Protein AF-A0A964LSF9-F1 (afdb_monomer_lite)

Secondary structure (DSSP, 8-state):
----GGGG--SEE-HHHHHHHHTS-HHHHHHHHHHHHHHHHHTT-SEE-HHHHHHHHHHH--

Sequence (62 aa):
VPRDAKSNATLEWEAAALARVDKAPSFVQLMIIKNSEAAARANGSNFVTVKLLDELQAKQGK

Radius of gyration: 10.97 Å; chains: 1; bounding box: 31×23×27 Å

Foldseek 3Di:
DPPQLVVQAPAAEDPVLSVVLRPDPPVVSNVLRVVQCVQCVVVVHSYRYPVSSVVVVVVVVD

pLDDT: mean 83.87, std 15.2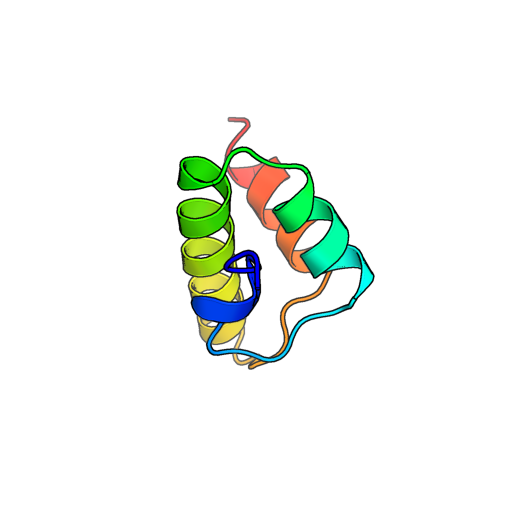4, range [36.47, 94.44]

Structure (mmCIF, N/CA/C/O backbone):
data_AF-A0A964LSF9-F1
#
_entry.id   AF-A0A964LSF9-F1
#
loop_
_atom_site.group_PDB
_atom_site.id
_atom_site.type_symbol
_atom_site.label_atom_id
_atom_site.label_alt_id
_atom_site.label_comp_id
_atom_site.label_asym_id
_atom_site.label_entity_id
_atom_site.label_seq_id
_atom_site.pdbx_PDB_ins_code
_atom_site.Cartn_x
_atom_site.Cartn_y
_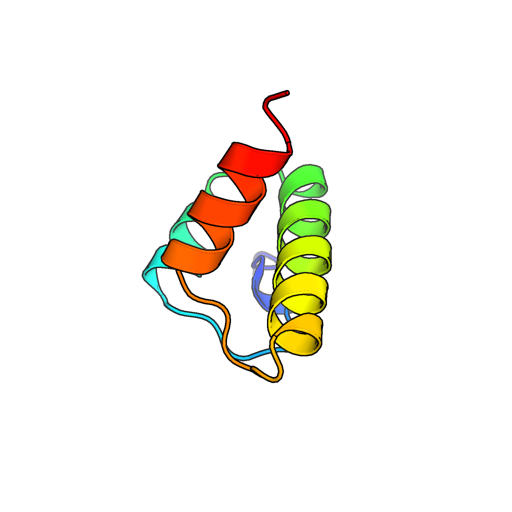atom_site.Cartn_z
_atom_site.occupancy
_atom_site.B_iso_or_equiv
_atom_site.auth_seq_id
_atom_site.auth_comp_id
_atom_site.auth_asym_id
_atom_site.auth_atom_id
_atom_site.pdbx_PDB_model_num
ATOM 1 N N . VAL A 1 1 ? 21.201 -9.044 -10.653 1.00 36.47 1 VAL A N 1
ATOM 2 C CA . VAL A 1 1 ? 19.819 -9.253 -10.166 1.00 36.47 1 VAL A CA 1
ATOM 3 C C . VAL A 1 1 ? 19.030 -7.974 -10.401 1.00 36.47 1 VAL A C 1
ATOM 5 O O . VAL A 1 1 ? 19.554 -6.920 -10.045 1.00 36.47 1 VAL A O 1
ATOM 8 N N . PRO A 1 2 ? 17.875 -8.010 -11.090 1.00 40.53 2 PRO A N 1
ATOM 9 C CA . PRO A 1 2 ? 17.027 -6.830 -11.243 1.00 40.53 2 PRO A CA 1
ATOM 10 C C . PRO A 1 2 ? 16.613 -6.355 -9.849 1.00 40.53 2 PRO A C 1
ATOM 12 O O . PRO A 1 2 ? 16.365 -7.170 -8.967 1.00 40.53 2 PRO A O 1
ATOM 15 N N . ARG A 1 3 ? 16.627 -5.043 -9.615 1.00 45.44 3 ARG A N 1
ATOM 16 C CA . ARG A 1 3 ? 16.211 -4.454 -8.339 1.00 45.44 3 ARG A CA 1
ATOM 17 C C . ARG A 1 3 ? 14.689 -4.547 -8.251 1.00 45.44 3 ARG A C 1
ATOM 19 O O . ARG A 1 3 ? 13.999 -3.635 -8.691 1.00 45.44 3 ARG A O 1
ATOM 26 N N . ASP A 1 4 ? 14.199 -5.675 -7.747 1.00 52.69 4 ASP A N 1
ATOM 27 C CA . ASP A 1 4 ? 12.778 -5.948 -7.540 1.00 52.69 4 ASP A CA 1
ATOM 28 C C . ASP A 1 4 ? 12.132 -4.833 -6.702 1.00 52.69 4 ASP A C 1
ATOM 30 O O . ASP A 1 4 ? 12.769 -4.292 -5.788 1.00 52.69 4 ASP A O 1
ATOM 34 N N . ALA A 1 5 ? 10.849 -4.546 -6.951 1.00 51.19 5 ALA A N 1
ATOM 35 C CA . ALA A 1 5 ? 10.007 -3.627 -6.173 1.00 51.19 5 ALA A CA 1
ATOM 36 C C . ALA A 1 5 ? 10.133 -3.824 -4.643 1.00 51.19 5 ALA A C 1
ATOM 38 O O . ALA A 1 5 ? 10.005 -2.875 -3.870 1.00 51.19 5 ALA A O 1
ATOM 39 N N . LYS A 1 6 ? 10.482 -5.046 -4.211 1.00 54.53 6 LYS A N 1
ATOM 40 C CA . LYS A 1 6 ? 10.833 -5.412 -2.828 1.00 54.53 6 LYS A CA 1
ATOM 41 C C . LYS A 1 6 ? 11.901 -4.532 -2.183 1.00 54.53 6 LYS A C 1
ATOM 43 O O . LYS A 1 6 ? 11.870 -4.370 -0.973 1.00 54.53 6 LYS A O 1
ATOM 48 N N . SER A 1 7 ? 12.829 -3.962 -2.951 1.00 59.12 7 SER A N 1
ATOM 49 C CA . SER A 1 7 ? 13.990 -3.248 -2.396 1.00 59.12 7 SER A CA 1
ATOM 50 C C . SER A 1 7 ? 13.612 -2.011 -1.571 1.00 59.12 7 SER A C 1
ATOM 52 O O . SER A 1 7 ? 14.430 -1.543 -0.787 1.00 59.12 7 SER A O 1
ATOM 54 N N . ASN A 1 8 ? 12.397 -1.475 -1.752 1.00 71.88 8 ASN A N 1
ATOM 55 C CA . ASN A 1 8 ? 11.923 -0.281 -1.045 1.00 71.88 8 ASN A CA 1
ATOM 56 C C . ASN A 1 8 ? 10.729 -0.544 -0.115 1.00 71.88 8 ASN A C 1
ATOM 58 O O . ASN A 1 8 ? 10.283 0.387 0.553 1.00 71.88 8 ASN A O 1
ATOM 62 N N . ALA A 1 9 ? 10.201 -1.772 -0.079 1.00 82.06 9 ALA A N 1
ATOM 63 C CA . ALA A 1 9 ? 9.151 -2.143 0.862 1.00 82.06 9 ALA A CA 1
ATOM 64 C C . ALA A 1 9 ? 9.770 -2.379 2.248 1.00 82.06 9 ALA A C 1
ATOM 66 O O . ALA A 1 9 ? 10.742 -3.119 2.387 1.00 82.06 9 ALA A O 1
ATOM 67 N N . THR A 1 10 ? 9.220 -1.721 3.265 1.00 87.75 10 THR A N 1
ATOM 68 C CA . THR A 1 10 ? 9.651 -1.812 4.668 1.00 87.75 10 THR A CA 1
ATOM 69 C C . THR A 1 10 ? 8.649 -2.545 5.557 1.00 87.75 10 THR A C 1
ATOM 71 O O . THR A 1 10 ? 8.965 -2.852 6.705 1.00 87.75 10 THR A O 1
ATOM 74 N N . LEU A 1 11 ? 7.442 -2.805 5.051 1.00 90.94 11 LEU A N 1
ATOM 75 C CA . LEU A 1 11 ? 6.422 -3.616 5.712 1.00 90.94 11 LEU A CA 1
ATOM 76 C C . LEU A 1 11 ? 6.323 -5.007 5.085 1.00 90.94 11 LEU A C 1
ATOM 78 O O . LEU A 1 11 ? 6.916 -5.275 4.043 1.00 90.94 11 LEU A O 1
ATOM 82 N N . GLU A 1 12 ? 5.541 -5.880 5.715 1.00 91.88 12 GLU A N 1
ATOM 83 C CA . GLU A 1 12 ? 5.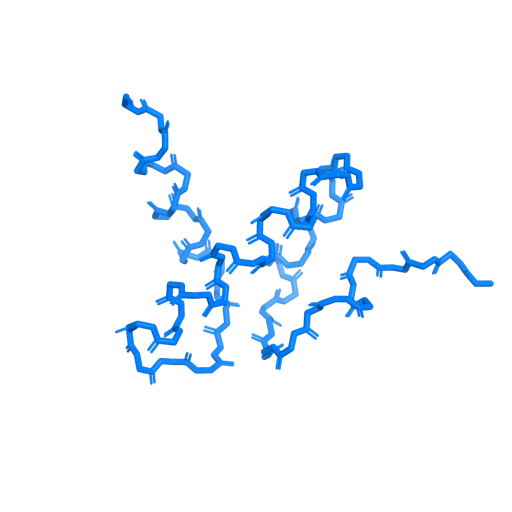152 -7.161 5.130 1.00 91.88 12 GLU A CA 1
ATOM 84 C C . GLU A 1 12 ? 4.036 -6.940 4.104 1.00 91.88 12 GLU A C 1
ATOM 86 O O . GLU A 1 12 ? 3.158 -6.094 4.296 1.00 91.88 12 GLU A O 1
ATOM 91 N N . TRP A 1 13 ? 4.057 -7.691 3.005 1.00 93.62 13 TRP A N 1
ATOM 92 C CA . TRP A 1 13 ? 3.101 -7.525 1.910 1.00 93.62 13 TRP A CA 1
ATOM 93 C C . TRP A 1 13 ? 2.506 -8.854 1.477 1.00 93.62 13 TRP A C 1
ATOM 95 O O . TRP A 1 13 ? 3.189 -9.872 1.365 1.00 93.62 13 TRP A O 1
ATOM 105 N N . GLU A 1 14 ? 1.230 -8.812 1.124 1.00 93.44 14 GLU A N 1
ATOM 106 C CA . GLU A 1 14 ? 0.576 -9.909 0.436 1.00 93.44 14 GLU A CA 1
ATOM 107 C C . GLU A 1 14 ? 1.195 -10.117 -0.957 1.00 93.44 14 GLU A C 1
ATOM 109 O O . GLU A 1 14 ? 1.423 -9.163 -1.709 1.00 93.44 14 GLU A O 1
ATOM 114 N N . ALA A 1 15 ? 1.432 -11.374 -1.343 1.00 89.75 15 ALA A N 1
ATOM 115 C CA . ALA A 1 15 ? 2.050 -11.702 -2.630 1.00 89.75 15 ALA A CA 1
ATOM 116 C C . ALA A 1 15 ? 1.267 -11.119 -3.822 1.00 89.75 15 ALA A C 1
ATOM 118 O O . ALA A 1 15 ? 1.854 -10.587 -4.765 1.00 89.75 15 ALA A O 1
ATOM 119 N N . ALA A 1 16 ? -0.066 -11.151 -3.751 1.00 90.31 16 ALA A N 1
ATOM 120 C CA . ALA A 1 16 ? -0.935 -10.568 -4.767 1.00 90.31 16 ALA A CA 1
ATOM 121 C C . ALA A 1 16 ? -0.869 -9.028 -4.803 1.00 90.31 16 ALA A C 1
ATOM 123 O O . ALA A 1 16 ? -1.022 -8.438 -5.874 1.00 90.31 16 ALA A O 1
ATOM 124 N N . ALA A 1 17 ? -0.596 -8.369 -3.671 1.00 91.25 17 ALA A N 1
ATOM 125 C CA . ALA A 1 17 ? -0.413 -6.920 -3.608 1.00 91.25 17 ALA A CA 1
ATOM 126 C C . ALA A 1 17 ? 0.907 -6.520 -4.281 1.00 91.25 17 ALA A C 1
ATOM 128 O O . ALA A 1 17 ? 0.918 -5.655 -5.157 1.00 91.25 17 ALA A O 1
ATOM 129 N N . LEU A 1 18 ? 1.997 -7.225 -3.960 1.00 89.50 18 LEU A N 1
ATOM 130 C CA . LEU A 1 18 ? 3.298 -7.037 -4.612 1.00 89.50 18 LEU A CA 1
ATOM 131 C C . LEU A 1 18 ? 3.231 -7.272 -6.124 1.00 89.50 18 LEU A C 1
ATOM 133 O O . LEU A 1 18 ? 3.779 -6.478 -6.882 1.00 89.50 18 LEU A O 1
ATOM 137 N N . ALA A 1 19 ? 2.504 -8.296 -6.580 1.00 90.62 19 ALA A N 1
ATOM 138 C CA . ALA A 1 19 ? 2.335 -8.568 -8.009 1.00 90.62 19 ALA A CA 1
ATOM 139 C C . ALA A 1 19 ? 1.644 -7.420 -8.771 1.00 90.62 19 ALA A C 1
ATOM 141 O O . ALA A 1 19 ? 1.847 -7.261 -9.973 1.00 90.62 19 ALA A O 1
ATOM 142 N N . ARG A 1 20 ? 0.814 -6.608 -8.101 1.00 89.81 20 ARG A N 1
ATOM 143 C CA . ARG A 1 20 ? 0.220 -5.404 -8.705 1.00 89.81 20 ARG A CA 1
ATOM 144 C C . ARG A 1 20 ? 1.213 -4.254 -8.769 1.00 89.81 20 ARG A C 1
ATOM 146 O O . ARG A 1 20 ? 1.237 -3.548 -9.772 1.00 89.81 20 ARG A O 1
ATOM 153 N N . VAL A 1 21 ? 2.025 -4.088 -7.725 1.00 89.25 21 VAL A N 1
ATOM 154 C CA . VAL A 1 21 ? 3.113 -3.103 -7.714 1.00 89.25 21 VAL A CA 1
ATOM 155 C C . VAL A 1 21 ? 4.085 -3.404 -8.849 1.00 89.25 21 VAL A C 1
ATOM 157 O O . VAL A 1 21 ? 4.385 -2.513 -9.627 1.00 89.25 21 VAL A O 1
ATOM 160 N N . ASP A 1 22 ? 4.493 -4.659 -9.015 1.00 89.06 22 ASP A N 1
ATOM 161 C CA . ASP A 1 22 ? 5.482 -5.062 -10.022 1.00 89.06 22 ASP A CA 1
ATOM 162 C C . ASP A 1 22 ? 5.048 -4.764 -11.472 1.00 89.06 22 ASP A C 1
ATOM 164 O O . ASP A 1 22 ? 5.870 -4.463 -12.333 1.00 89.06 22 ASP A O 1
ATOM 168 N N . LYS A 1 23 ? 3.734 -4.746 -11.736 1.00 89.81 23 LYS A N 1
ATOM 169 C CA . LYS A 1 23 ? 3.167 -4.366 -13.043 1.00 89.81 23 LYS A CA 1
ATOM 170 C C . LYS A 1 23 ? 3.254 -2.868 -13.344 1.00 89.81 23 LYS A C 1
ATOM 172 O O . LYS A 1 23 ? 3.099 -2.475 -14.500 1.00 89.81 23 LYS A O 1
ATOM 177 N N . ALA A 1 24 ? 3.428 -2.023 -12.330 1.00 86.75 24 ALA A N 1
ATOM 178 C CA . ALA A 1 24 ? 3.512 -0.580 -12.509 1.00 86.75 24 ALA A CA 1
ATOM 179 C C . ALA A 1 24 ? 4.933 -0.156 -12.934 1.00 86.75 24 ALA A C 1
ATOM 181 O O . ALA A 1 24 ? 5.905 -0.828 -12.591 1.00 86.75 24 ALA A O 1
ATOM 182 N N . PRO A 1 25 ? 5.106 0.982 -13.629 1.00 88.31 25 PRO A N 1
ATOM 183 C CA . PRO A 1 25 ? 6.433 1.527 -13.920 1.00 88.31 25 PRO A CA 1
ATOM 184 C C . PRO A 1 25 ? 7.211 1.850 -12.638 1.00 88.31 25 PRO A C 1
ATOM 186 O O . PRO A 1 25 ? 6.618 2.315 -11.668 1.00 88.31 25 PRO A O 1
ATOM 189 N N . SER A 1 26 ? 8.539 1.695 -12.635 1.00 83.94 26 SER A N 1
ATOM 190 C CA . SER A 1 26 ? 9.381 1.778 -11.424 1.00 83.94 26 SER A CA 1
ATOM 191 C C . SER A 1 26 ? 9.163 3.035 -10.567 1.00 83.94 26 SER A C 1
ATOM 193 O O . SER A 1 26 ? 9.135 2.950 -9.342 1.00 83.94 26 SER A O 1
ATOM 195 N N . PHE A 1 27 ? 8.956 4.203 -11.184 1.00 82.94 27 PHE A N 1
ATOM 196 C CA . PHE A 1 27 ? 8.661 5.445 -10.455 1.00 82.94 27 PHE A CA 1
ATOM 197 C C . PHE A 1 27 ? 7.310 5.392 -9.720 1.00 82.94 27 PHE A C 1
ATOM 199 O O . PHE A 1 27 ? 7.185 5.856 -8.587 1.00 82.94 27 PHE A O 1
ATOM 206 N N . VAL A 1 28 ? 6.310 4.764 -10.340 1.00 88.00 28 VAL A N 1
ATOM 207 C CA . VAL A 1 28 ? 4.982 4.549 -9.757 1.00 88.00 28 VAL A CA 1
ATOM 208 C C . VAL A 1 28 ? 5.045 3.490 -8.657 1.00 88.00 28 VAL A C 1
ATOM 210 O O . VAL A 1 28 ? 4.393 3.655 -7.631 1.00 88.00 28 VAL A O 1
ATOM 213 N N . GLN A 1 29 ? 5.874 2.450 -8.809 1.00 90.38 29 GLN A N 1
ATOM 214 C CA . GLN A 1 29 ? 6.072 1.431 -7.768 1.00 90.38 29 GLN A CA 1
ATOM 215 C C . GLN A 1 29 ? 6.494 2.061 -6.437 1.00 90.38 29 GLN A C 1
ATOM 217 O O . GLN A 1 29 ? 5.896 1.774 -5.402 1.00 90.38 29 GLN A O 1
ATOM 222 N N . LEU A 1 30 ? 7.472 2.974 -6.475 1.00 88.62 30 LEU A N 1
ATOM 223 C CA . LEU A 1 30 ? 7.942 3.711 -5.297 1.00 88.62 30 LEU A CA 1
ATOM 224 C C . LEU A 1 30 ? 6.810 4.496 -4.622 1.00 88.62 30 LEU A C 1
ATOM 226 O O . LEU A 1 30 ? 6.682 4.470 -3.397 1.00 88.62 30 LEU A O 1
ATOM 230 N N . MET A 1 31 ? 5.974 5.172 -5.416 1.00 89.38 31 MET A N 1
ATOM 231 C CA . MET A 1 31 ? 4.817 5.910 -4.903 1.00 89.38 31 MET A CA 1
ATOM 232 C C . MET A 1 31 ? 3.770 4.978 -4.285 1.00 89.38 31 MET A C 1
ATOM 234 O O . MET A 1 31 ? 3.286 5.260 -3.187 1.00 89.38 31 MET A O 1
ATOM 238 N N . ILE A 1 32 ? 3.446 3.860 -4.945 1.00 91.00 32 ILE A N 1
ATOM 239 C CA . ILE A 1 32 ? 2.482 2.878 -4.433 1.00 91.00 32 ILE A CA 1
ATOM 240 C C . ILE A 1 32 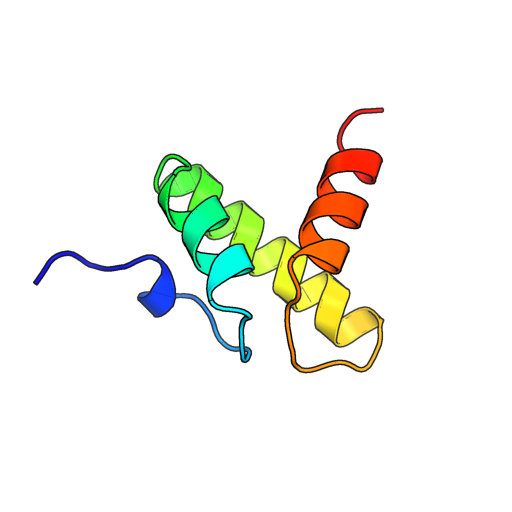? 2.978 2.304 -3.108 1.00 91.00 32 ILE A C 1
ATOM 242 O O . ILE A 1 32 ? 2.220 2.306 -2.141 1.00 91.00 32 ILE A O 1
ATOM 246 N N . ILE A 1 33 ? 4.238 1.865 -3.028 1.00 91.25 33 ILE A N 1
ATOM 247 C CA . ILE A 1 33 ? 4.814 1.289 -1.805 1.00 91.25 33 ILE A CA 1
ATOM 248 C C . ILE A 1 33 ? 4.723 2.289 -0.655 1.00 91.25 33 ILE A C 1
ATOM 250 O O . ILE A 1 33 ? 4.129 1.985 0.378 1.00 91.25 33 ILE A O 1
ATOM 254 N N . LYS A 1 34 ? 5.215 3.515 -0.856 1.00 91.88 34 LYS A N 1
ATOM 255 C CA . LYS A 1 34 ? 5.213 4.550 0.184 1.00 91.88 34 LYS A CA 1
ATOM 256 C C . LYS A 1 34 ? 3.803 4.860 0.694 1.00 91.88 34 LYS A C 1
ATOM 258 O O . LYS A 1 34 ? 3.589 4.915 1.905 1.00 91.88 34 LYS A O 1
ATOM 263 N N . ASN A 1 35 ? 2.844 5.049 -0.212 1.00 92.62 35 ASN A N 1
ATOM 264 C CA . ASN A 1 35 ? 1.467 5.384 0.159 1.00 92.62 35 ASN A CA 1
ATOM 265 C C . ASN A 1 35 ? 0.768 4.216 0.863 1.00 92.62 35 ASN A C 1
ATOM 267 O O . ASN A 1 35 ? 0.039 4.426 1.831 1.00 92.62 35 ASN A O 1
ATOM 271 N N . SER A 1 36 ? 1.023 2.991 0.409 1.00 93.50 36 SER A N 1
ATOM 272 C CA . SER A 1 36 ? 0.423 1.785 0.982 1.00 93.50 36 SER A CA 1
ATOM 273 C C . SER A 1 36 ? 0.944 1.504 2.378 1.00 93.50 36 SER A C 1
ATOM 275 O O . SER A 1 36 ? 0.162 1.227 3.280 1.00 93.50 36 SER A O 1
ATOM 277 N N . GLU A 1 37 ? 2.247 1.658 2.598 1.00 94.00 37 GLU A N 1
ATOM 278 C CA . GLU A 1 37 ? 2.828 1.477 3.926 1.00 94.00 37 GLU A CA 1
ATOM 279 C C . GLU A 1 37 ? 2.427 2.583 4.895 1.00 94.00 37 GLU A C 1
ATOM 281 O O . GLU A 1 37 ? 2.181 2.312 6.070 1.00 94.00 37 GLU A O 1
ATOM 286 N N . ALA A 1 38 ? 2.317 3.824 4.418 1.00 93.75 38 ALA A N 1
ATOM 287 C CA . ALA A 1 38 ? 1.785 4.917 5.222 1.00 93.75 38 ALA A CA 1
ATOM 288 C C . ALA A 1 38 ? 0.336 4.638 5.653 1.00 93.75 38 ALA A C 1
ATOM 290 O O . ALA A 1 38 ? -0.001 4.820 6.821 1.00 93.75 38 ALA A O 1
ATOM 291 N N . ALA A 1 39 ? -0.501 4.142 4.738 1.00 93.56 39 ALA A N 1
ATOM 292 C CA . ALA A 1 39 ? -1.885 3.789 5.035 1.00 93.56 39 ALA A CA 1
ATOM 293 C C . ALA A 1 39 ? -1.998 2.579 5.973 1.00 93.56 39 ALA A C 1
ATOM 295 O O . ALA A 1 39 ? -2.810 2.597 6.895 1.00 93.56 39 ALA A O 1
ATOM 296 N N . ALA A 1 40 ? -1.161 1.555 5.788 1.00 94.31 40 ALA A N 1
ATOM 297 C CA . ALA A 1 40 ? -1.120 0.396 6.674 1.00 94.31 40 ALA A CA 1
ATOM 298 C C . ALA A 1 40 ? -0.770 0.830 8.102 1.00 94.31 40 ALA A C 1
ATOM 300 O O . ALA A 1 40 ? -1.526 0.539 9.030 1.00 94.31 40 ALA A O 1
ATOM 301 N N . ARG A 1 41 ? 0.299 1.624 8.260 1.00 93.50 41 ARG A N 1
ATOM 302 C CA . ARG A 1 41 ? 0.712 2.173 9.560 1.00 93.50 41 ARG A CA 1
ATOM 303 C C . ARG A 1 41 ? -0.369 3.045 10.189 1.00 93.50 41 ARG A C 1
ATOM 305 O O . ARG A 1 41 ? -0.614 2.925 11.384 1.00 93.50 41 ARG A O 1
ATOM 312 N N . ALA A 1 42 ? -1.036 3.889 9.401 1.00 93.06 42 ALA A N 1
ATOM 313 C CA . ALA A 1 42 ? -2.139 4.722 9.884 1.00 93.06 42 ALA A CA 1
ATOM 314 C C . ALA A 1 42 ? -3.322 3.887 10.405 1.00 93.06 42 ALA A C 1
ATOM 316 O O . ALA A 1 42 ? -3.986 4.288 11.356 1.00 93.06 42 ALA A O 1
ATOM 317 N N . ASN A 1 43 ? -3.541 2.703 9.829 1.00 89.81 43 ASN A N 1
ATOM 318 C CA . ASN A 1 43 ? -4.545 1.739 10.275 1.00 89.81 43 ASN A CA 1
ATOM 319 C C . ASN A 1 43 ? -4.048 0.821 11.412 1.00 89.81 43 ASN A C 1
ATOM 321 O O . ASN A 1 43 ? -4.753 -0.114 11.788 1.00 89.81 43 ASN A O 1
ATOM 325 N N . GLY A 1 44 ? -2.840 1.044 11.944 1.00 94.31 44 GLY A N 1
ATOM 326 C CA . GLY A 1 44 ? -2.237 0.205 12.985 1.00 94.31 44 GLY A CA 1
ATOM 327 C C . GLY A 1 44 ? -1.768 -1.170 12.496 1.00 94.31 44 GLY A C 1
ATOM 328 O O . GLY A 1 44 ? -1.575 -2.073 13.306 1.00 94.31 44 GLY A O 1
ATOM 329 N N . SER A 1 45 ? -1.598 -1.346 11.182 1.00 92.69 45 SER A N 1
ATOM 330 C CA . SER A 1 45 ? -1.138 -2.588 10.560 1.00 92.69 45 SER A CA 1
ATOM 331 C C . SER A 1 45 ? 0.281 -2.444 10.009 1.00 92.69 45 SER A C 1
ATOM 333 O O . SER A 1 45 ? 0.619 -1.456 9.359 1.00 92.69 45 SER A O 1
ATOM 335 N N . ASN A 1 46 ? 1.090 -3.488 10.179 1.00 92.12 46 ASN A N 1
ATOM 336 C CA . ASN A 1 46 ? 2.394 -3.618 9.520 1.00 92.12 46 ASN A CA 1
ATOM 337 C C . ASN A 1 46 ? 2.337 -4.569 8.311 1.00 92.12 46 ASN A C 1
ATOM 339 O O . ASN A 1 46 ? 3.374 -5.018 7.828 1.00 92.12 46 ASN A O 1
ATOM 343 N N . PHE A 1 47 ? 1.125 -4.883 7.846 1.00 92.25 47 PHE A N 1
ATOM 344 C CA . PHE A 1 47 ? 0.863 -5.777 6.728 1.00 92.25 47 PHE A CA 1
ATOM 345 C C . PHE A 1 47 ? 0.030 -5.073 5.654 1.00 92.25 47 PHE A C 1
ATOM 347 O O . PHE A 1 47 ? -1.086 -4.610 5.920 1.00 92.25 47 PHE A O 1
ATOM 354 N N . VAL A 1 48 ? 0.574 -4.997 4.440 1.00 94.12 48 VAL A N 1
ATOM 355 C CA . VAL A 1 48 ? -0.081 -4.414 3.267 1.00 94.12 48 VAL A CA 1
ATOM 356 C C . VAL A 1 48 ? -0.819 -5.505 2.498 1.00 94.12 48 VAL A C 1
ATOM 358 O O . VAL A 1 48 ? -0.219 -6.451 1.987 1.00 94.12 48 VAL A O 1
ATOM 361 N N . THR A 1 49 ? -2.135 -5.345 2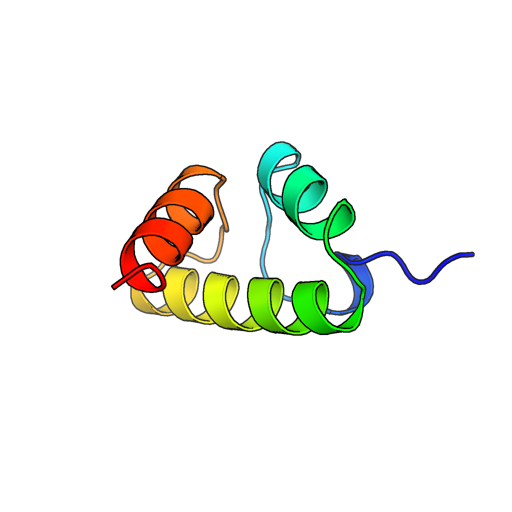.386 1.00 94.44 49 THR A N 1
ATOM 362 C CA . THR A 1 49 ? -3.024 -6.277 1.682 1.00 94.44 49 THR A CA 1
ATOM 363 C C . THR A 1 49 ? -3.454 -5.729 0.331 1.00 94.44 49 THR A C 1
ATOM 365 O O . THR A 1 49 ? -3.430 -4.520 0.089 1.00 94.44 49 THR A O 1
ATOM 368 N N . VAL A 1 50 ? -3.933 -6.617 -0.539 1.00 93.00 50 VAL A N 1
ATOM 369 C CA . VAL A 1 50 ? -4.559 -6.225 -1.810 1.00 93.00 50 VAL A CA 1
ATOM 370 C C . VAL A 1 50 ? -5.726 -5.263 -1.581 1.00 93.00 50 VAL A C 1
ATOM 372 O O . VAL A 1 50 ? -5.844 -4.259 -2.280 1.00 93.00 50 VAL A O 1
ATOM 375 N N . LYS A 1 51 ? -6.535 -5.526 -0.550 1.00 93.88 51 LYS A N 1
ATOM 376 C CA . LYS A 1 51 ? -7.674 -4.684 -0.175 1.00 93.88 51 LYS A CA 1
ATOM 377 C C . LYS A 1 51 ? -7.247 -3.250 0.145 1.00 93.88 51 LYS A C 1
ATOM 379 O O . LYS A 1 51 ? -7.900 -2.310 -0.295 1.00 93.88 51 LYS A O 1
ATOM 384 N N . LEU A 1 52 ? -6.136 -3.074 0.865 1.00 92.75 52 LEU A N 1
ATOM 385 C CA . LEU A 1 52 ? -5.604 -1.744 1.162 1.00 92.75 52 LEU A CA 1
ATOM 386 C C . LEU A 1 52 ? -5.202 -1.003 -0.123 1.00 92.75 52 LEU A C 1
ATOM 388 O O . LEU A 1 52 ? -5.457 0.193 -0.246 1.00 92.75 52 LEU A O 1
ATOM 392 N N . LEU A 1 53 ? -4.613 -1.706 -1.097 1.00 91.81 53 LEU A N 1
ATOM 393 C CA . LEU A 1 53 ? -4.305 -1.115 -2.403 1.00 91.81 53 LEU A CA 1
ATOM 394 C C . LEU A 1 53 ? -5.574 -0.682 -3.146 1.00 91.81 53 LEU A C 1
ATOM 396 O O . LEU A 1 53 ? -5.598 0.417 -3.698 1.00 91.81 53 LEU A O 1
ATOM 400 N N . ASP A 1 54 ? -6.618 -1.515 -3.140 1.00 92.00 54 ASP A N 1
ATOM 401 C CA . ASP A 1 54 ? -7.911 -1.199 -3.762 1.00 92.00 54 ASP A CA 1
ATOM 402 C C . ASP A 1 54 ? -8.546 0.051 -3.130 1.00 92.00 54 ASP A C 1
ATOM 404 O O . ASP A 1 54 ? -8.981 0.963 -3.835 1.00 92.00 54 ASP A O 1
ATOM 408 N N . GLU A 1 55 ? -8.528 0.148 -1.798 1.00 91.06 55 GLU A N 1
ATOM 409 C CA . GLU A 1 55 ? -9.023 1.315 -1.058 1.00 91.06 55 GLU A CA 1
ATOM 410 C C . GLU A 1 55 ? -8.242 2.596 -1.396 1.00 91.06 55 GLU A C 1
ATOM 412 O O . GLU A 1 55 ? -8.824 3.679 -1.522 1.00 91.06 55 GLU A O 1
ATOM 417 N N . LEU A 1 56 ? -6.922 2.489 -1.569 1.00 89.25 56 LEU A N 1
ATOM 418 C CA . LEU A 1 56 ? -6.066 3.620 -1.931 1.00 89.25 56 LEU A CA 1
ATOM 419 C C . LEU A 1 56 ? -6.277 4.085 -3.370 1.00 89.25 56 LEU A C 1
ATOM 421 O O . LEU A 1 56 ? -6.284 5.29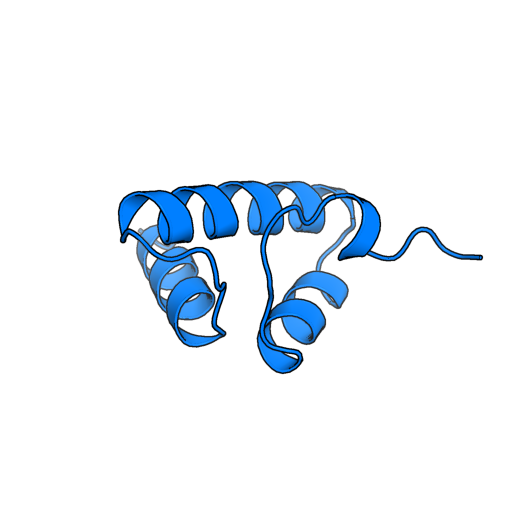2 -3.615 1.00 89.25 56 LEU A O 1
ATOM 425 N N . GLN A 1 57 ? -6.469 3.157 -4.309 1.00 85.81 57 GLN A N 1
ATOM 426 C CA . GLN A 1 57 ? -6.799 3.488 -5.697 1.00 85.81 57 GLN A CA 1
ATOM 427 C C . GLN A 1 57 ? -8.168 4.166 -5.791 1.00 85.81 57 GLN A C 1
ATOM 429 O O . GLN A 1 57 ? -8.294 5.205 -6.437 1.00 85.81 57 GLN A O 1
ATOM 434 N N . ALA A 1 58 ? -9.169 3.646 -5.074 1.00 86.31 58 ALA A N 1
ATOM 435 C CA . ALA A 1 58 ? -10.502 4.241 -5.021 1.00 86.31 58 ALA A CA 1
ATOM 436 C C . ALA A 1 58 ? -10.495 5.674 -4.452 1.00 86.31 58 ALA A C 1
ATOM 438 O O . ALA A 1 58 ? -11.304 6.504 -4.865 1.00 86.31 58 ALA A O 1
ATOM 439 N N . LYS A 1 59 ? -9.574 5.989 -3.529 1.00 80.12 59 LYS A N 1
ATOM 440 C CA . LYS A 1 59 ? -9.399 7.347 -2.983 1.00 80.12 59 LYS A CA 1
ATOM 441 C C . LYS A 1 59 ? -8.695 8.323 -3.931 1.00 80.12 59 LYS A C 1
ATOM 443 O O . LYS A 1 59 ? -8.962 9.513 -3.832 1.00 80.12 59 LYS A O 1
ATOM 448 N N . GLN A 1 60 ? -7.800 7.853 -4.801 1.00 67.94 60 GLN A N 1
ATOM 449 C CA . GLN A 1 60 ? -7.035 8.707 -5.726 1.00 67.94 60 GLN A CA 1
ATOM 450 C C . GLN A 1 60 ? -7.772 9.000 -7.042 1.00 67.94 60 GLN A C 1
ATOM 452 O O . GLN A 1 60 ? -7.398 9.927 -7.750 1.00 67.94 60 GLN A O 1
ATOM 457 N N . GLY A 1 61 ? -8.812 8.230 -7.374 1.00 60.38 61 GLY A N 1
ATOM 458 C CA . GLY A 1 61 ? -9.640 8.420 -8.571 1.00 60.38 61 GLY A CA 1
ATOM 459 C C . GLY A 1 61 ? -10.772 9.448 -8.436 1.00 60.38 61 GLY A C 1
ATOM 460 O O . GLY A 1 61 ? -11.765 9.319 -9.150 1.00 60.38 61 GLY A O 1
ATOM 461 N N . LYS A 1 62 ? -10.666 10.416 -7.517 1.00 44.53 62 LYS A N 1
ATOM 462 C CA . LYS A 1 62 ? -11.603 11.542 -7.372 1.00 44.53 62 LYS A CA 1
ATOM 463 C C . LYS A 1 62 ? -10.926 12.869 -7.673 1.00 44.53 62 LYS A C 1
ATOM 465 O O . LYS A 1 62 ? -9.778 13.042 -7.214 1.00 44.53 62 LYS A O 1
#